Protein AF-A0A497KAG1-F1 (afdb_monomer)

Nearest PDB structures (foldseek):
  7bkc-assembly1_k  TM=8.122E-01  e=2.732E-02  Methanospirillum hungatei JF-1
  7bkb-assembly1_k  TM=8.122E-01  e=2.732E-02  Methanospirillum hungatei JF-1
  4exz-assembly2_B  TM=7.536E-01  e=1.586E+00  Homo sapiens
  4ruu-assembly2_B  TM=7.451E-01  e=1.787E+00  Homo sapiens
  9etf-assembly1_B  TM=8.338E-01  e=4.932E+00  Gallus gallus

Structure (mmCIF, N/CA/C/O backbone):
data_AF-A0A497KAG1-F1
#
_entry.id   AF-A0A497KAG1-F1
#
loop_
_atom_site.group_PDB
_atom_site.id
_atom_site.type_symbol
_atom_site.label_atom_id
_atom_site.label_alt_id
_atom_site.label_comp_id
_atom_site.label_asym_id
_atom_site.label_entity_id
_atom_site.label_seq_id
_atom_site.pdbx_PDB_ins_code
_atom_site.Cartn_x
_atom_site.Cartn_y
_atom_site.Cartn_z
_atom_site.occupancy
_atom_site.B_iso_or_equiv
_atom_site.auth_seq_id
_atom_site.auth_comp_id
_atom_site.au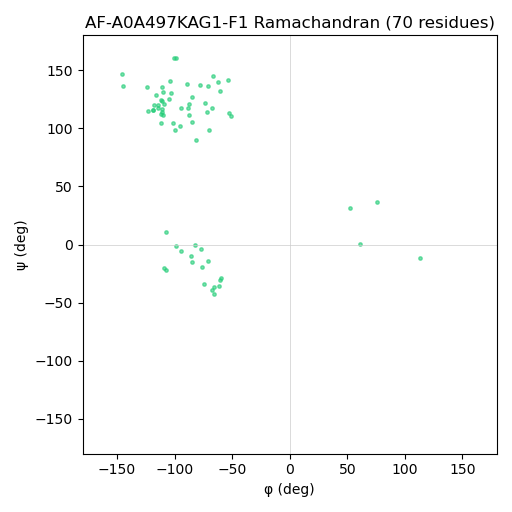th_asym_id
_atom_site.auth_atom_id
_atom_site.pdbx_PDB_model_num
ATOM 1 N N . MET A 1 1 ? 22.689 -10.158 -13.591 1.00 50.69 1 MET A N 1
ATOM 2 C CA . MET A 1 1 ? 22.760 -8.715 -13.927 1.00 50.69 1 MET A CA 1
ATOM 3 C C . MET A 1 1 ? 22.190 -7.969 -12.732 1.00 50.69 1 MET A C 1
ATOM 5 O O . MET A 1 1 ? 21.135 -8.408 -12.291 1.00 50.69 1 MET A O 1
ATOM 9 N N . PRO A 1 2 ? 22.884 -6.991 -12.122 1.00 53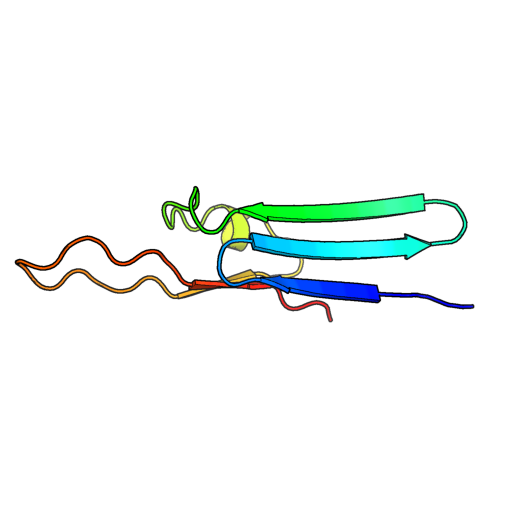.31 2 PRO A N 1
ATOM 10 C CA . PRO A 1 2 ? 22.587 -6.571 -10.754 1.00 53.31 2 PRO A CA 1
ATOM 11 C C . PRO A 1 2 ? 21.243 -5.840 -10.712 1.00 53.31 2 PRO A C 1
ATOM 13 O O . PRO A 1 2 ? 21.140 -4.671 -11.067 1.00 53.31 2 PRO A O 1
ATOM 16 N N . MET A 1 3 ? 20.201 -6.574 -10.333 1.00 57.75 3 MET A N 1
ATOM 17 C CA . MET A 1 3 ? 18.903 -6.034 -9.961 1.00 57.75 3 MET A CA 1
ATOM 18 C C . MET A 1 3 ? 19.050 -5.588 -8.516 1.00 57.75 3 MET A C 1
ATOM 20 O O . MET A 1 3 ? 18.908 -6.396 -7.602 1.00 57.75 3 MET A O 1
ATOM 24 N N . GLN A 1 4 ? 19.444 -4.333 -8.312 1.00 66.00 4 GLN A N 1
ATOM 25 C CA . GLN A 1 4 ? 19.449 -3.786 -6.967 1.00 66.00 4 GLN A CA 1
ATOM 26 C C . GLN A 1 4 ? 18.043 -3.273 -6.679 1.00 66.00 4 GLN A C 1
ATOM 28 O O . GLN A 1 4 ? 17.599 -2.261 -7.227 1.00 66.00 4 GLN A O 1
ATOM 33 N N . ILE A 1 5 ? 17.344 -4.042 -5.858 1.00 70.12 5 ILE A N 1
ATOM 34 C CA . ILE A 1 5 ? 16.107 -3.636 -5.212 1.00 70.12 5 ILE A CA 1
ATOM 35 C C . ILE A 1 5 ? 16.521 -2.940 -3.919 1.00 70.12 5 ILE A C 1
ATOM 37 O O . ILE A 1 5 ? 17.227 -3.524 -3.093 1.00 70.12 5 ILE A O 1
ATOM 41 N N . LEU A 1 6 ? 16.127 -1.681 -3.775 1.00 70.81 6 LEU A N 1
ATOM 42 C CA . LEU A 1 6 ? 16.341 -0.888 -2.572 1.00 70.81 6 LEU A CA 1
ATOM 43 C C . LEU A 1 6 ? 14.968 -0.655 -1.944 1.00 70.81 6 LEU A C 1
ATOM 45 O O . LEU A 1 6 ? 14.113 0.011 -2.525 1.00 70.81 6 LEU A O 1
ATOM 49 N N . ARG A 1 7 ? 14.751 -1.250 -0.771 1.00 73.00 7 ARG A N 1
ATOM 50 C CA . ARG A 1 7 ? 13.576 -0.999 0.063 1.00 73.00 7 ARG A CA 1
ATOM 51 C C . ARG A 1 7 ? 14.042 -0.250 1.299 1.00 73.00 7 ARG A C 1
ATOM 53 O O . ARG A 1 7 ? 14.763 -0.812 2.120 1.00 73.00 7 ARG A O 1
ATOM 60 N N . GLU A 1 8 ? 13.606 0.994 1.431 1.00 74.62 8 GLU A N 1
ATOM 61 C CA . GLU A 1 8 ? 13.800 1.788 2.639 1.00 74.62 8 GLU A CA 1
ATOM 62 C C . GLU A 1 8 ? 12.444 1.967 3.318 1.00 74.62 8 GLU A C 1
ATOM 64 O O . GLU A 1 8 ? 11.531 2.618 2.804 1.00 74.62 8 GLU A O 1
ATOM 69 N N . GLU A 1 9 ? 12.293 1.333 4.477 1.00 64.94 9 GLU A N 1
ATOM 70 C CA . GLU A 1 9 ? 11.108 1.473 5.309 1.00 64.94 9 GLU A CA 1
ATOM 71 C C . GLU A 1 9 ? 11.428 2.428 6.457 1.00 64.94 9 GLU A C 1
ATOM 73 O O . GLU A 1 9 ? 12.129 2.073 7.401 1.00 64.94 9 GLU A O 1
ATOM 78 N N . SER A 1 10 ? 10.931 3.661 6.358 1.00 66.31 10 SER A N 1
ATOM 79 C CA . SER A 1 10 ? 10.983 4.634 7.449 1.00 66.31 10 SER A CA 1
ATOM 80 C C . SER A 1 10 ? 9.630 4.709 8.166 1.00 66.31 10 SER A C 1
ATOM 82 O O . SER A 1 10 ? 8.588 4.293 7.638 1.00 66.31 10 SER A O 1
ATOM 84 N N . GLU A 1 11 ? 9.632 5.234 9.393 1.00 59.47 11 GLU A N 1
ATOM 85 C CA . GLU A 1 11 ? 8.430 5.337 10.234 1.00 59.47 11 GLU A CA 1
ATOM 86 C C . GLU A 1 11 ? 7.316 6.189 9.590 1.00 59.47 11 GLU A C 1
ATOM 88 O O . GLU A 1 11 ? 6.134 5.923 9.809 1.00 59.47 11 GLU A O 1
ATOM 93 N N . SER A 1 12 ? 7.668 7.163 8.743 1.00 63.78 12 SER A N 1
ATOM 94 C CA . SER A 1 12 ? 6.730 8.079 8.074 1.00 63.78 12 SER A CA 1
ATOM 95 C C . SER A 1 12 ? 6.573 7.842 6.568 1.00 63.78 12 SER A C 1
ATOM 97 O O . SER A 1 12 ? 5.558 8.236 5.992 1.00 63.78 12 SER A O 1
ATOM 99 N N . SER A 1 13 ? 7.522 7.167 5.913 1.00 73.38 13 SER A N 1
ATOM 100 C CA . SER A 1 13 ? 7.482 6.937 4.466 1.00 73.38 13 SER A CA 1
ATOM 101 C C . SER A 1 13 ? 8.068 5.584 4.058 1.00 73.38 13 SER A C 1
ATOM 103 O O . SER A 1 13 ? 8.988 5.061 4.684 1.00 73.38 13 SER A O 1
ATOM 105 N N . LEU A 1 14 ? 7.512 4.992 3.008 1.00 80.75 14 LEU A N 1
ATOM 106 C CA . LEU A 1 14 ? 8.003 3.761 2.402 1.00 80.75 14 LEU A CA 1
ATOM 107 C C . LEU A 1 14 ? 8.493 4.099 0.994 1.00 80.75 14 LEU A C 1
ATOM 109 O O . LEU A 1 14 ? 7.724 4.594 0.171 1.00 80.75 14 LEU A O 1
ATOM 113 N N . LEU A 1 15 ? 9.775 3.853 0.741 1.00 81.31 15 LEU A N 1
ATOM 114 C CA . LEU A 1 15 ? 10.412 4.038 -0.556 1.00 81.31 15 LEU A CA 1
ATOM 115 C C . LEU A 1 15 ? 10.774 2.662 -1.124 1.00 81.31 15 LEU A C 1
ATOM 117 O O . LEU A 1 15 ? 11.494 1.885 -0.496 1.00 81.31 15 LEU A O 1
ATOM 121 N N . ILE A 1 16 ? 10.274 2.374 -2.322 1.00 84.25 16 ILE A N 1
ATOM 122 C CA . ILE A 1 16 ? 10.680 1.223 -3.128 1.00 84.25 16 ILE A CA 1
ATOM 123 C C . ILE A 1 16 ? 11.361 1.758 -4.381 1.00 84.25 16 ILE A C 1
ATOM 125 O O . ILE A 1 16 ? 10.730 2.429 -5.200 1.00 84.25 16 ILE A O 1
ATOM 129 N N . GLU A 1 17 ? 12.639 1.445 -4.551 1.00 83.31 17 GLU A N 1
ATOM 130 C CA . GLU A 1 17 ? 13.390 1.764 -5.758 1.00 83.31 17 GLU A CA 1
ATOM 131 C C . GLU A 1 17 ? 13.842 0.495 -6.480 1.00 83.31 17 GLU A C 1
ATOM 133 O O . GLU A 1 17 ? 14.505 -0.384 -5.924 1.00 83.31 17 GLU A O 1
ATOM 138 N N . ARG A 1 18 ? 13.537 0.441 -7.77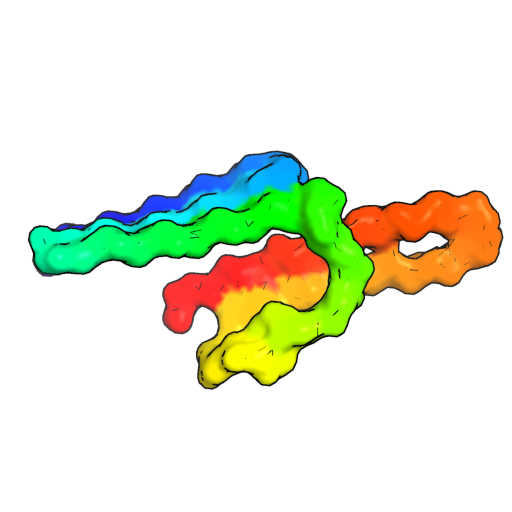8 1.00 84.12 18 ARG A N 1
ATOM 139 C CA . ARG A 1 18 ? 14.026 -0.581 -8.703 1.00 84.12 18 ARG A CA 1
ATOM 140 C C . ARG A 1 18 ? 14.981 0.062 -9.692 1.00 84.12 18 ARG A C 1
ATOM 142 O O . ARG A 1 18 ? 14.565 0.749 -10.633 1.00 84.12 18 ARG A O 1
ATOM 149 N N . ARG A 1 19 ? 16.279 -0.176 -9.497 1.00 81.88 19 ARG A N 1
ATOM 150 C CA . ARG A 1 19 ? 17.331 0.342 -10.378 1.00 81.88 19 ARG A CA 1
ATOM 151 C C . ARG A 1 19 ? 17.715 -0.706 -11.418 1.00 81.88 19 ARG A C 1
ATOM 153 O O . ARG A 1 19 ? 18.459 -1.641 -1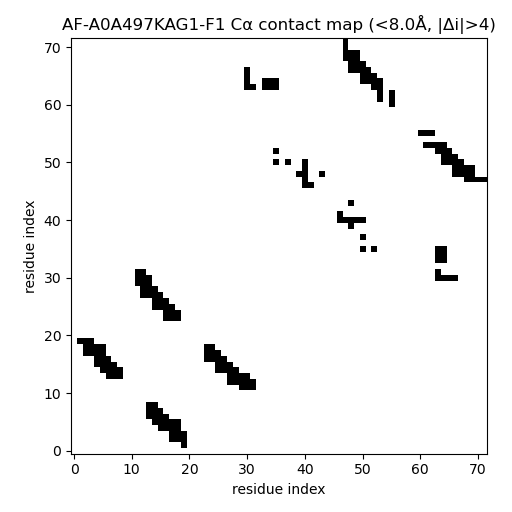1.133 1.00 81.88 19 ARG A O 1
ATOM 160 N N . HIS A 1 20 ? 17.217 -0.533 -12.641 1.00 80.81 20 HIS A N 1
ATOM 161 C CA . HIS A 1 20 ? 17.689 -1.265 -13.817 1.00 80.81 20 HIS A CA 1
ATOM 162 C C . HIS A 1 20 ? 18.677 -0.406 -14.613 1.00 80.81 20 HIS A C 1
ATOM 164 O O . HIS A 1 20 ? 18.671 0.815 -14.521 1.00 80.81 20 HIS A O 1
ATOM 170 N N . TRP A 1 21 ? 19.485 -1.036 -15.468 1.00 76.56 21 TRP A N 1
ATOM 171 C CA . TRP A 1 21 ? 20.510 -0.343 -16.262 1.00 76.56 21 TRP A CA 1
ATOM 172 C C . TRP A 1 21 ? 19.944 0.735 -17.211 1.00 76.56 21 TRP A C 1
ATOM 174 O O . TRP A 1 21 ? 20.606 1.727 -17.484 1.00 76.56 21 TRP A O 1
ATOM 184 N N . VAL A 1 22 ? 18.710 0.549 -17.697 1.00 84.50 22 VAL A N 1
ATOM 185 C CA . VAL A 1 22 ? 18.051 1.444 -18.673 1.00 84.50 22 VAL A CA 1
ATOM 186 C C . VAL A 1 22 ? 16.933 2.283 -18.042 1.00 84.50 22 VAL A C 1
ATOM 188 O O . VAL A 1 22 ? 16.536 3.304 -18.597 1.00 84.50 22 VAL A O 1
ATOM 191 N N . ARG A 1 23 ? 16.375 1.853 -16.902 1.00 82.31 23 ARG A N 1
ATOM 192 C CA . ARG A 1 23 ? 15.213 2.494 -16.269 1.00 82.31 23 ARG A CA 1
ATOM 193 C C . ARG A 1 23 ? 15.313 2.432 -14.758 1.00 82.31 23 ARG A C 1
ATOM 195 O O . ARG A 1 23 ? 15.623 1.386 -14.195 1.00 82.31 23 ARG A O 1
ATOM 202 N N . HIS A 1 24 ? 15.003 3.543 -14.113 1.00 82.81 24 HIS A N 1
ATOM 203 C CA . HIS A 1 24 ? 14.881 3.624 -12.668 1.00 82.81 24 HIS A CA 1
ATOM 204 C C . HIS A 1 24 ? 13.409 3.856 -12.342 1.00 82.81 24 HIS A C 1
ATOM 206 O O . HIS A 1 24 ? 12.808 4.796 -12.862 1.00 82.81 24 HIS A O 1
ATOM 212 N N . TYR A 1 25 ? 12.832 2.989 -11.518 1.00 85.25 25 TYR A N 1
ATOM 213 C CA . TYR A 1 25 ? 11.484 3.169 -10.994 1.00 85.25 25 TYR A CA 1
ATOM 214 C C . TYR A 1 25 ? 11.583 3.467 -9.507 1.00 85.25 25 TYR A C 1
ATOM 216 O O . TYR A 1 25 ? 12.270 2.742 -8.790 1.00 85.25 25 TYR A O 1
ATOM 224 N N . SER A 1 26 ? 10.893 4.508 -9.058 1.00 85.56 26 SER A N 1
ATOM 225 C CA . SER A 1 26 ? 10.749 4.840 -7.647 1.00 85.56 26 SER A CA 1
ATOM 226 C C . SER A 1 26 ? 9.269 4.924 -7.294 1.00 85.56 26 SER A C 1
ATOM 228 O O . SER A 1 26 ? 8.456 5.485 -8.032 1.00 85.56 26 SER A O 1
ATOM 230 N N . LEU A 1 27 ? 8.916 4.325 -6.166 1.00 86.31 27 LEU A N 1
ATOM 231 C CA . LEU A 1 27 ? 7.596 4.380 -5.566 1.00 86.31 27 LEU A CA 1
ATOM 232 C C . LEU A 1 27 ? 7.768 4.923 -4.152 1.00 86.31 27 LEU A C 1
ATOM 234 O O . LEU A 1 27 ? 8.403 4.290 -3.314 1.00 86.31 27 LEU A O 1
ATOM 238 N N . VAL A 1 28 ? 7.205 6.103 -3.906 1.00 85.75 28 VAL A N 1
ATOM 239 C CA . VAL A 1 28 ? 7.208 6.753 -2.593 1.00 85.75 28 VAL A CA 1
ATOM 240 C C . VAL A 1 28 ? 5.791 6.710 -2.046 1.00 85.75 28 VAL A C 1
ATOM 242 O O . VAL A 1 28 ? 4.869 7.257 -2.652 1.00 85.75 28 VAL A O 1
ATOM 245 N N . LEU A 1 29 ? 5.621 6.085 -0.889 1.00 84.19 29 LEU A N 1
ATOM 246 C CA . LEU A 1 29 ? 4.386 6.106 -0.124 1.00 84.19 29 LEU A CA 1
ATOM 247 C C . LEU A 1 29 ? 4.595 6.917 1.151 1.00 84.19 29 LEU A C 1
ATOM 249 O O . LEU A 1 29 ? 5.355 6.532 2.035 1.00 84.19 29 LEU A O 1
ATOM 253 N N . ASP A 1 30 ? 3.866 8.018 1.264 1.00 84.25 30 ASP A N 1
ATOM 254 C CA . ASP A 1 30 ? 3.810 8.832 2.472 1.00 84.25 30 ASP A CA 1
ATOM 255 C C . ASP A 1 30 ? 2.712 8.290 3.404 1.00 84.25 30 ASP A C 1
ATOM 257 O O . ASP A 1 30 ? 1.515 8.353 3.092 1.00 84.25 30 ASP A O 1
ATOM 261 N N . LYS A 1 31 ? 3.119 7.715 4.543 1.00 79.38 31 LYS A N 1
ATOM 262 C CA . LYS A 1 31 ? 2.200 7.122 5.528 1.00 79.38 31 LYS A CA 1
ATOM 263 C C . LYS A 1 31 ? 1.489 8.194 6.357 1.00 79.38 31 LYS A C 1
ATOM 265 O O . LYS A 1 31 ? 0.437 7.917 6.929 1.00 79.38 31 LYS A O 1
ATOM 270 N N . GLU A 1 32 ? 2.015 9.417 6.415 1.00 80.50 32 GLU A N 1
ATOM 271 C CA . GLU A 1 32 ? 1.381 10.525 7.135 1.00 80.50 32 GLU A CA 1
ATOM 272 C C . GLU A 1 32 ? 0.167 11.076 6.393 1.00 80.50 32 GLU A C 1
ATOM 274 O O . GLU A 1 32 ? -0.817 11.484 7.014 1.00 80.50 32 GLU A O 1
ATOM 279 N N . ARG A 1 33 ? 0.230 11.053 5.061 1.00 81.75 33 ARG A N 1
ATOM 280 C CA . ARG A 1 33 ? -0.852 11.489 4.172 1.00 81.75 33 ARG A CA 1
ATOM 281 C C . ARG A 1 33 ? -1.876 10.394 3.883 1.00 81.75 33 AR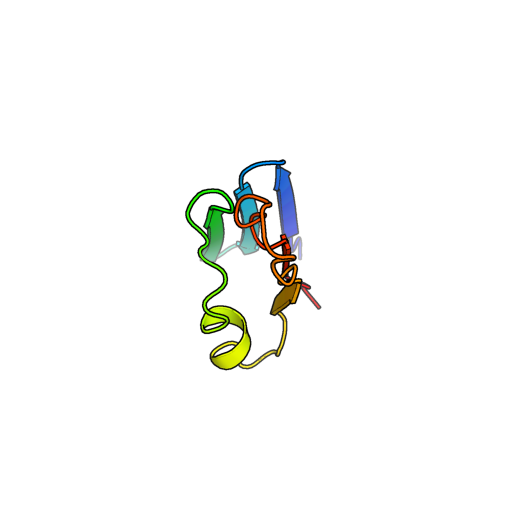G A C 1
ATOM 283 O O . ARG A 1 33 ? -2.914 10.683 3.286 1.00 81.75 33 ARG A O 1
ATOM 290 N N . CYS A 1 34 ? -1.605 9.147 4.267 1.00 81.50 34 CYS A N 1
ATOM 291 C CA . CYS A 1 34 ? -2.512 8.044 3.994 1.00 81.50 34 CYS A CA 1
ATOM 292 C C . CYS A 1 34 ? -3.752 8.093 4.899 1.00 81.50 34 CYS A C 1
ATOM 294 O O . CYS A 1 34 ? -3.658 8.025 6.124 1.00 81.50 34 CYS A O 1
ATOM 296 N N . VAL A 1 35 ? -4.930 8.155 4.275 1.00 80.88 35 VAL A N 1
ATOM 297 C CA . VAL A 1 35 ? -6.230 8.172 4.968 1.00 80.88 35 VAL A CA 1
ATOM 298 C C . VAL A 1 35 ? -6.866 6.786 5.109 1.00 80.88 35 VAL A C 1
ATOM 300 O O . VAL A 1 35 ? -7.907 6.665 5.743 1.00 80.88 35 VAL A O 1
ATOM 303 N N . GLY A 1 36 ? -6.265 5.747 4.516 1.00 80.12 36 GLY A N 1
ATOM 304 C CA . GLY A 1 36 ? -6.797 4.379 4.569 1.00 80.12 36 GLY A CA 1
ATOM 305 C C . GLY A 1 36 ? -7.992 4.157 3.649 1.00 80.12 36 GLY A C 1
ATOM 306 O O . GLY A 1 36 ? -8.920 3.453 4.010 1.00 80.12 36 GLY A O 1
ATOM 307 N N . CYS A 1 37 ? -7.994 4.776 2.465 1.00 83.75 37 CYS A N 1
ATOM 308 C CA . CYS A 1 37 ? -9.089 4.660 1.495 1.00 83.75 37 CYS A CA 1
ATOM 309 C C . CYS A 1 37 ? -9.107 3.344 0.702 1.00 83.75 37 CYS A C 1
ATOM 311 O O . CYS A 1 37 ? -9.976 3.172 -0.143 1.00 83.75 37 CYS A O 1
ATOM 313 N N . GLU A 1 38 ? -8.118 2.468 0.898 1.00 82.19 38 GLU A N 1
ATOM 314 C CA . GLU A 1 38 ? -8.019 1.134 0.277 1.00 82.19 38 GLU A CA 1
ATOM 315 C C . GLU A 1 38 ? -7.936 1.087 -1.262 1.00 82.19 38 GLU A C 1
ATOM 317 O O . GLU A 1 38 ? -7.735 0.029 -1.854 1.00 82.19 38 GLU A O 1
ATOM 322 N N . LEU A 1 39 ? -7.946 2.246 -1.926 1.00 85.38 39 LEU A N 1
ATOM 323 C CA . LEU A 1 39 ? -7.867 2.360 -3.384 1.00 85.38 39 LEU A CA 1
ATOM 324 C C . LEU A 1 39 ? -6.567 1.797 -3.968 1.00 85.38 39 LEU A C 1
ATOM 326 O O . LEU A 1 39 ? -6.580 1.238 -5.062 1.00 85.38 39 LEU A O 1
ATOM 330 N N . CYS A 1 40 ? -5.444 1.944 -3.259 1.00 85.62 40 CYS A N 1
ATOM 331 C CA . CYS A 1 40 ? -4.158 1.440 -3.735 1.00 85.62 40 CYS A CA 1
ATOM 332 C C . CYS A 1 40 ? -4.122 -0.094 -3.780 1.00 85.62 40 CYS A C 1
ATOM 334 O O . CYS A 1 40 ? -3.608 -0.645 -4.749 1.00 85.62 40 CYS A O 1
ATOM 336 N N . ALA A 1 41 ? -4.714 -0.772 -2.794 1.00 85.88 41 ALA A N 1
ATOM 337 C CA . ALA A 1 41 ? -4.839 -2.227 -2.804 1.00 85.88 41 ALA A CA 1
ATOM 338 C C . ALA A 1 41 ? -5.760 -2.701 -3.935 1.00 85.88 41 ALA A C 1
ATOM 340 O O . ALA A 1 41 ? -5.400 -3.615 -4.670 1.00 85.88 41 ALA A O 1
ATOM 341 N N . LEU A 1 42 ? -6.887 -2.014 -4.145 1.00 87.12 42 LEU A N 1
ATOM 342 C CA . LEU A 1 42 ? -7.870 -2.386 -5.165 1.00 87.12 42 LEU A CA 1
ATOM 343 C C . LEU A 1 42 ? -7.349 -2.244 -6.603 1.00 87.12 42 LEU A C 1
ATOM 345 O O . LEU A 1 42 ? -7.695 -3.047 -7.465 1.00 87.12 42 LEU A O 1
ATOM 349 N N . ILE A 1 43 ? -6.531 -1.226 -6.883 1.00 90.38 43 ILE A N 1
ATOM 350 C CA . ILE A 1 43 ? -6.001 -0.992 -8.235 1.00 90.38 43 ILE A CA 1
ATOM 351 C C . ILE A 1 43 ? -4.734 -1.800 -8.539 1.00 90.38 43 ILE A C 1
ATOM 353 O O . ILE A 1 43 ? -4.325 -1.877 -9.697 1.00 90.38 43 ILE A O 1
ATOM 357 N N . CYS A 1 44 ? -4.075 -2.369 -7.526 1.00 86.56 44 CYS A N 1
ATOM 358 C CA . CYS A 1 44 ? -2.813 -3.067 -7.725 1.00 86.56 44 CYS A CA 1
ATOM 359 C C . CYS A 1 44 ? -3.047 -4.405 -8.452 1.00 86.56 44 CYS A C 1
ATOM 361 O O . CYS A 1 44 ? -3.599 -5.328 -7.860 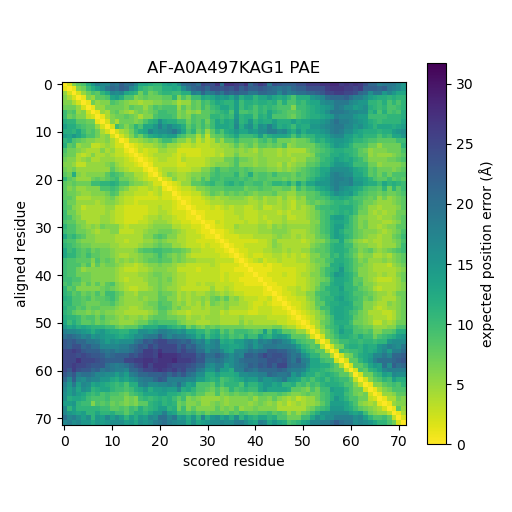1.00 86.56 44 CYS A O 1
ATOM 363 N N . PRO A 1 45 ? -2.559 -4.584 -9.695 1.00 86.69 45 PRO A N 1
ATOM 364 C CA . PRO A 1 45 ? -2.792 -5.814 -10.457 1.00 86.69 45 PRO A CA 1
ATOM 365 C C . PRO A 1 45 ? -2.026 -7.025 -9.905 1.00 86.69 45 PRO A C 1
ATOM 367 O O . PRO A 1 45 ? -2.264 -8.150 -10.327 1.00 86.69 45 PRO A O 1
ATOM 370 N N . ARG A 1 46 ? -1.050 -6.784 -9.024 1.00 86.88 46 ARG A N 1
ATOM 371 C CA . ARG A 1 46 ? -0.230 -7.812 -8.371 1.00 86.88 46 ARG A CA 1
ATOM 372 C C . ARG A 1 46 ? -0.718 -8.141 -6.965 1.00 86.88 46 ARG A C 1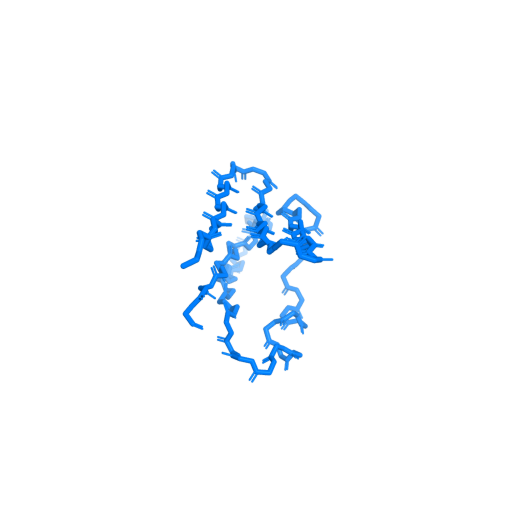
ATOM 374 O O . ARG A 1 46 ? -0.071 -8.947 -6.314 1.00 86.88 46 ARG A O 1
ATOM 381 N N . GLU A 1 47 ? -1.776 -7.475 -6.493 1.00 84.00 47 GLU A N 1
ATOM 382 C CA . GLU A 1 47 ? -2.298 -7.637 -5.127 1.00 84.00 47 GLU A CA 1
ATOM 383 C C . GLU A 1 47 ? -1.199 -7.464 -4.060 1.00 84.00 47 GLU A C 1
ATOM 385 O O . GLU A 1 47 ? -1.219 -8.055 -2.990 1.00 84.00 47 GLU A O 1
ATOM 390 N N . ALA A 1 48 ? -0.214 -6.619 -4.371 1.00 84.31 48 ALA A N 1
ATOM 391 C CA . ALA A 1 48 ? 1.016 -6.464 -3.609 1.00 84.31 48 ALA A CA 1
ATOM 392 C C . ALA A 1 48 ? 0.869 -5.540 -2.389 1.00 84.31 48 ALA A C 1
ATOM 394 O O . ALA A 1 48 ? 1.853 -5.261 -1.717 1.00 84.31 48 ALA A O 1
ATOM 395 N N . ILE A 1 49 ? -0.315 -4.979 -2.137 1.00 84.31 49 ILE A N 1
ATOM 396 C CA . ILE A 1 49 ? -0.516 -3.934 -1.127 1.00 84.31 49 ILE A CA 1
ATOM 397 C C . ILE A 1 49 ? -1.491 -4.440 -0.069 1.00 84.31 49 ILE A C 1
ATOM 399 O O . ILE A 1 49 ? -2.673 -4.621 -0.349 1.00 84.31 49 ILE A O 1
ATOM 403 N N . GLU A 1 50 ? -1.006 -4.585 1.160 1.00 80.12 50 GLU A N 1
ATOM 404 C CA . GLU A 1 50 ? -1.814 -4.911 2.331 1.00 80.12 50 GLU A CA 1
ATOM 405 C C . GLU A 1 50 ? -2.045 -3.668 3.190 1.00 80.12 50 GLU A C 1
ATOM 407 O O . GLU A 1 50 ? -1.108 -2.954 3.562 1.00 80.12 50 GLU A O 1
ATOM 412 N N . ILE A 1 51 ? -3.302 -3.423 3.555 1.00 79.19 51 ILE A N 1
ATOM 413 C CA . ILE A 1 51 ? -3.700 -2.278 4.376 1.00 79.19 51 ILE A CA 1
ATOM 414 C C . ILE A 1 51 ? -4.307 -2.810 5.667 1.00 79.19 51 ILE A C 1
ATOM 416 O O . ILE A 1 51 ? -5.308 -3.521 5.653 1.00 79.19 51 ILE A O 1
ATOM 420 N N . LYS A 1 52 ? -3.701 -2.455 6.800 1.00 73.38 52 LYS A N 1
ATOM 421 C CA . LYS A 1 52 ? -4.258 -2.712 8.129 1.00 73.38 52 LYS A CA 1
ATOM 422 C C . LYS A 1 52 ? -4.916 -1.435 8.630 1.00 73.38 52 LYS A C 1
ATOM 424 O O . LYS A 1 52 ? -4.245 -0.525 9.127 1.00 73.38 52 LYS A O 1
ATOM 429 N N . THR A 1 53 ? -6.233 -1.372 8.470 1.00 65.75 53 THR A N 1
ATOM 430 C CA . THR A 1 53 ? -7.072 -0.318 9.041 1.00 65.75 53 THR A CA 1
ATOM 431 C C . THR A 1 53 ? -7.429 -0.699 10.476 1.00 65.75 53 THR A C 1
ATOM 433 O O . THR A 1 53 ? -7.920 -1.794 10.732 1.00 65.75 53 THR A O 1
ATOM 436 N N . TYR A 1 54 ? -7.168 0.192 11.434 1.00 60.28 54 TYR A N 1
ATOM 437 C CA . TYR A 1 54 ? -7.589 -0.004 12.820 1.00 60.28 54 TYR A CA 1
ATOM 438 C C . TYR A 1 54 ? -8.995 0.570 13.002 1.00 60.28 54 TYR A C 1
ATOM 440 O O . TYR A 1 54 ? -9.207 1.773 12.837 1.00 60.28 54 TYR A O 1
ATOM 448 N N . GLU A 1 55 ? -9.954 -0.289 13.341 1.00 52.78 55 GLU A N 1
ATOM 449 C CA . GLU A 1 55 ? -11.328 0.117 13.633 1.00 52.78 55 GLU A CA 1
ATOM 450 C C . GLU A 1 55 ? -11.361 1.080 14.832 1.00 52.78 55 GLU A C 1
ATOM 452 O O . GLU A 1 55 ? -10.736 0.852 15.874 1.00 52.78 55 GLU A O 1
ATOM 457 N N . LYS A 1 56 ? -12.088 2.193 14.687 1.00 46.25 56 LYS A N 1
ATOM 458 C CA . LYS A 1 56 ? -12.307 3.154 15.773 1.00 46.25 56 LYS A CA 1
ATOM 459 C C . LYS A 1 56 ? -13.170 2.510 16.860 1.00 46.25 56 LYS A C 1
ATOM 461 O O . LYS A 1 56 ? -14.343 2.243 16.622 1.00 46.25 56 LYS A O 1
ATOM 466 N N . LYS A 1 57 ? -12.637 2.367 18.078 1.00 47.69 57 LYS A N 1
ATOM 467 C CA . LYS A 1 57 ? -13.472 2.343 19.288 1.00 47.69 57 LYS A CA 1
ATOM 468 C C . LYS A 1 57 ? -13.881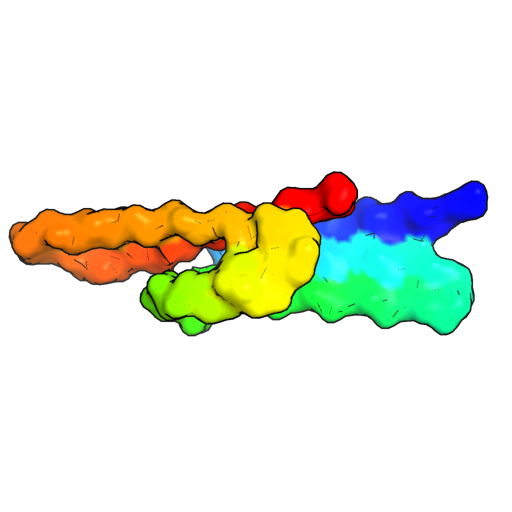 3.776 19.632 1.00 47.69 57 LYS A C 1
ATOM 470 O O . LYS A 1 57 ? -13.079 4.704 19.522 1.00 47.69 57 LYS A O 1
ATOM 475 N N . GLU A 1 58 ? -15.146 3.940 19.999 1.00 40.66 58 GLU A N 1
ATOM 476 C CA . GLU A 1 58 ? -15.775 5.212 20.346 1.00 40.66 58 GLU A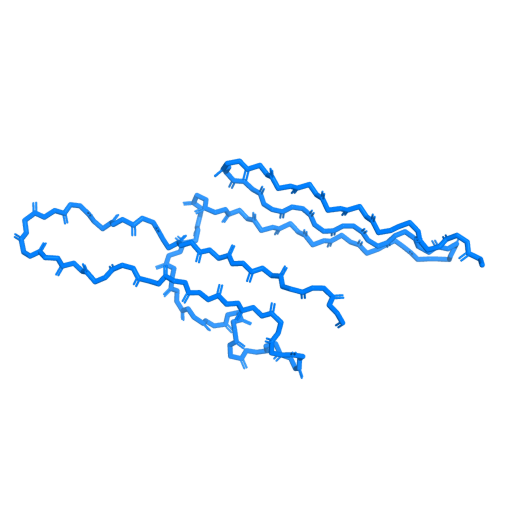 CA 1
ATOM 477 C C . GLU A 1 58 ? -14.953 5.953 21.419 1.00 40.66 58 GLU A C 1
ATOM 479 O O . GLU A 1 58 ? -14.796 5.468 22.535 1.00 40.66 58 GLU A O 1
ATOM 484 N N . GLY A 1 59 ? -14.359 7.096 21.045 1.00 58.72 59 GLY A N 1
ATOM 485 C CA . GLY A 1 59 ? -13.567 7.954 21.939 1.00 58.72 59 GLY A CA 1
ATOM 486 C C . GLY A 1 59 ? -12.058 8.058 21.659 1.00 58.72 59 GLY A C 1
ATOM 487 O O . GLY A 1 59 ? -11.425 8.968 22.192 1.00 58.72 59 GLY A O 1
ATOM 488 N N . GLU A 1 60 ? -11.463 7.224 20.798 1.00 52.28 60 GLU A N 1
ATOM 489 C CA . GLU A 1 60 ? -10.039 7.342 20.422 1.00 52.28 60 GLU A CA 1
ATOM 490 C C . GLU A 1 60 ? -9.849 7.941 19.014 1.00 52.28 60 GLU A C 1
ATOM 492 O O . GLU A 1 60 ? -10.590 7.656 18.070 1.00 52.28 60 GLU A O 1
ATOM 497 N N . LYS A 1 61 ? -8.831 8.806 18.865 1.00 50.97 61 LYS A N 1
ATOM 498 C CA . LYS A 1 61 ? -8.448 9.424 17.582 1.00 50.97 61 LYS A CA 1
ATOM 499 C C . LYS A 1 61 ? -8.225 8.334 16.525 1.00 50.97 61 LYS A C 1
ATOM 501 O O . LYS A 1 61 ? -7.647 7.296 16.836 1.00 50.97 61 LYS A O 1
ATOM 506 N N . ALA A 1 62 ? -8.647 8.589 15.281 1.00 55.47 62 ALA A N 1
ATOM 507 C CA . ALA A 1 62 ? -8.406 7.690 14.151 1.00 55.47 62 ALA A CA 1
ATOM 508 C C . ALA A 1 62 ? -6.910 7.342 14.086 1.00 55.47 62 ALA A C 1
ATOM 510 O O . ALA A 1 62 ? -6.088 8.224 13.825 1.00 55.47 62 ALA A O 1
ATOM 511 N N . LYS A 1 63 ? -6.544 6.091 14.382 1.00 60.81 63 LYS A N 1
ATOM 512 C CA . LYS A 1 63 ? -5.156 5.640 14.245 1.00 60.81 63 LYS A CA 1
ATOM 513 C C . LYS A 1 63 ? -4.850 5.542 12.753 1.00 60.81 63 LYS A C 1
ATOM 515 O O . LYS A 1 63 ? -5.695 5.105 11.973 1.00 60.81 63 LYS A O 1
ATOM 520 N N . ARG A 1 64 ? -3.668 6.019 12.357 1.00 63.94 64 ARG A N 1
ATOM 521 C CA . ARG A 1 64 ? -3.234 5.982 10.957 1.00 63.94 64 ARG A CA 1
ATOM 522 C C . ARG A 1 64 ? -3.139 4.514 10.505 1.00 63.94 64 ARG A C 1
ATOM 524 O O . ARG A 1 64 ? -2.698 3.680 11.297 1.00 63.94 64 ARG A O 1
ATOM 531 N N . PRO A 1 65 ? -3.562 4.190 9.276 1.00 67.00 65 PRO A N 1
ATOM 532 C CA . PRO A 1 65 ? -3.465 2.834 8.748 1.00 67.00 65 PRO A CA 1
ATOM 533 C C . PRO A 1 65 ? -2.000 2.432 8.547 1.00 67.00 65 PRO A C 1
ATOM 535 O O . PRO A 1 65 ? -1.163 3.254 8.165 1.00 67.00 65 PRO A O 1
ATOM 538 N N . THR A 1 66 ? -1.687 1.158 8.773 1.00 69.00 66 THR A N 1
ATOM 539 C CA . THR A 1 66 ? -0.375 0.593 8.428 1.00 69.00 66 THR A CA 1
ATOM 540 C C . THR A 1 66 ? -0.468 -0.051 7.049 1.00 69.00 66 THR A C 1
ATOM 542 O O . THR A 1 66 ? -1.242 -0.987 6.867 1.00 69.00 66 THR A O 1
ATOM 545 N N . ILE A 1 67 ? 0.302 0.455 6.081 1.00 75.25 67 ILE A N 1
ATOM 546 C CA . ILE A 1 67 ? 0.372 -0.086 4.716 1.00 75.25 67 ILE A CA 1
ATOM 547 C C . ILE A 1 67 ? 1.683 -0.847 4.545 1.00 75.25 67 ILE A C 1
ATOM 549 O O . ILE A 1 67 ? 2.754 -0.271 4.757 1.00 75.25 67 ILE A O 1
ATOM 553 N N . ASN A 1 68 ? 1.580 -2.106 4.129 1.00 74.75 68 ASN A N 1
ATOM 554 C CA . ASN A 1 68 ? 2.702 -2.942 3.719 1.00 74.75 68 ASN A CA 1
ATOM 555 C C . ASN A 1 68 ? 2.609 -3.179 2.210 1.00 74.75 68 ASN A C 1
ATOM 557 O O . ASN A 1 68 ? 1.525 -3.431 1.690 1.00 74.75 68 ASN A O 1
ATOM 561 N N . ILE A 1 69 ? 3.733 -3.065 1.507 1.00 73.62 69 ILE A N 1
ATOM 562 C CA . ILE A 1 69 ? 3.823 -3.363 0.076 1.00 73.62 69 ILE A CA 1
ATOM 563 C C . ILE A 1 69 ? 4.826 -4.505 -0.081 1.00 73.62 69 ILE A C 1
ATOM 565 O O . ILE A 1 69 ? 5.998 -4.345 0.271 1.00 73.62 69 ILE A O 1
ATOM 569 N N . ASP A 1 70 ? 4.352 -5.647 -0.563 1.00 71.19 70 ASP A N 1
ATOM 570 C CA . ASP A 1 70 ? 5.133 -6.855 -0.813 1.00 71.19 70 ASP A CA 1
ATOM 571 C C . ASP A 1 70 ? 5.714 -6.833 -2.233 1.00 71.19 70 ASP A C 1
ATOM 573 O O . ASP A 1 70 ? 5.060 -6.395 -3.177 1.00 71.19 70 ASP A O 1
ATOM 577 N N . GLU A 1 71 ? 6.971 -7.248 -2.405 1.00 61.62 71 GLU A N 1
ATOM 578 C CA . GLU A 1 71 ? 7.720 -6.984 -3.647 1.00 61.62 71 GLU A CA 1
ATOM 579 C C . GLU A 1 71 ? 7.951 -8.204 -4.557 1.00 61.62 71 GLU A C 1
ATOM 581 O O . GLU A 1 71 ? 8.724 -8.105 -5.514 1.00 61.62 71 GLU A O 1
ATOM 586 N N . ASN A 1 72 ? 7.289 -9.334 -4.281 1.00 55.22 72 ASN A N 1
ATOM 587 C CA . ASN A 1 72 ? 7.510 -10.613 -4.975 1.00 55.22 72 ASN A CA 1
ATOM 588 C C . ASN A 1 72 ? 7.034 -10.638 -6.446 1.00 55.22 72 ASN A C 1
ATOM 590 O O . ASN A 1 72 ? 6.061 -9.937 -6.825 1.00 55.22 72 ASN A O 1
#

Mean predicted aligned error: 9.23 Å

Foldseek 3Di:
DDFDWDWDDDPQKTWTWTDDPVDIDIDIDGQVPAPQPCVVCVPDPVSQKDWAADDDDPPDDRDGIDIDGHDD

Radius of gyration: 14.72 Å; Cα contacts (8 Å, |Δi|>4): 104; chains: 1; bounding box: 38×22×41 Å

pLDDT: mean 73.49, std 12.45, range [40.66, 90.38]

Solvent-accessible surface area (backbone atoms only — not comparable to full-atom values): 4662 Å² total; per-residue (Å²): 127,84,74,50,72,46,77,49,81,53,100,53,35,40,39,42,35,44,45,48,99,90,50,76,48,76,46,80,44,57,48,79,78,44,82,65,80,60,58,69,36,74,69,37,92,78,63,34,44,48,75,49,74,62,81,75,57,94,91,56,79,81,59,73,40,51,75,48,74,59,87,129

Secondary structure (DSSP, 8-state):
---EEEEEE-SSEEEEEEE-SS-EEEEEEESSS-----HHHHH-TT--EEEEPPPPPTTS--PPPEEEE---

Sequence (72 aa):
MPMQILREESESSLLIERRHWVRHYSLVLDKERCVGCELCALICPREAIEIKTYEKKEGEKAKRPTINIDEN